Protein AF-A0A2D7ICN1-F1 (afdb_monomer_lite)

Foldseek 3Di:
DWAWDDWDDQPQWIWTWTDDPQFIKIWIWGNDPPTDIDIDTRHGPVRCVVVVVVVVVLSNVLSVDPPVVSCCVPVND

Sequence (77 aa):
MKKLIKENRYKYLHLRVFKGEDDFDLVLTSYDWPYFRVQFKNLDQIELDDLYLLWRNRAWILQWLPPQWAHYLVIGT

pLDDT: mean 95.34, std 4.8, range [62.16, 98.12]

Structure (mmCIF, N/CA/C/O backbone):
data_AF-A0A2D7ICN1-F1
#
_entry.id   AF-A0A2D7ICN1-F1
#
loop_
_atom_site.group_PDB
_atom_site.id
_atom_site.type_symbol
_atom_site.label_atom_id
_atom_site.label_alt_id
_atom_site.label_comp_id
_atom_site.label_asym_id
_atom_site.label_entity_id
_atom_site.label_seq_id
_atom_site.pdbx_PDB_ins_code
_atom_site.Cartn_x
_atom_site.Cartn_y
_atom_site.Cartn_z
_atom_site.occupancy
_atom_site.B_iso_or_equiv
_atom_site.auth_seq_id
_atom_site.auth_comp_id
_atom_site.auth_asym_id
_atom_site.auth_atom_id
_atom_site.pdbx_PDB_model_num
ATOM 1 N N . MET A 1 1 ? -13.754 -7.495 14.402 1.00 77.12 1 MET A N 1
ATOM 2 C CA . MET A 1 1 ? -13.280 -7.831 13.036 1.00 77.12 1 MET A CA 1
ATOM 3 C C . MET A 1 1 ? -13.232 -6.539 12.236 1.00 77.12 1 MET A C 1
ATOM 5 O O . MET A 1 1 ? -14.253 -5.861 12.194 1.00 77.12 1 MET A O 1
ATOM 9 N N . LYS A 1 2 ? -12.074 -6.152 11.682 1.00 90.50 2 LYS A N 1
ATOM 10 C CA . LYS A 1 2 ? -11.950 -4.873 10.960 1.00 90.50 2 LYS A CA 1
ATOM 11 C C . LYS A 1 2 ? -12.732 -4.919 9.643 1.00 90.50 2 LYS A C 1
ATOM 13 O O . LYS A 1 2 ? -12.700 -5.933 8.945 1.00 90.50 2 LYS A O 1
ATOM 18 N N . LYS A 1 3 ? -13.442 -3.840 9.313 1.00 96.50 3 LYS A N 1
ATOM 19 C CA . LYS A 1 3 ? -14.255 -3.712 8.093 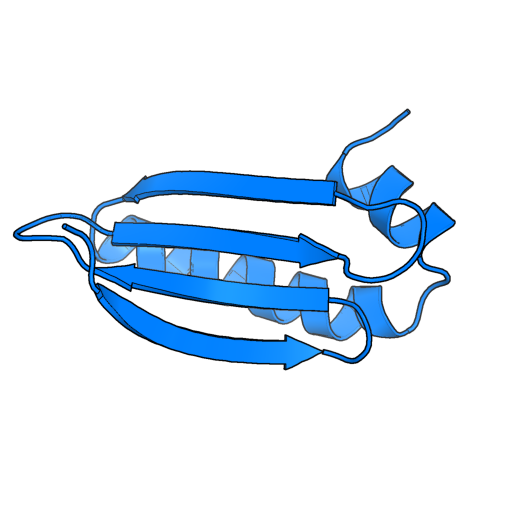1.00 96.50 3 LYS A CA 1
ATOM 20 C C . LYS A 1 3 ? -13.488 -2.939 7.030 1.00 96.50 3 LYS A C 1
ATOM 22 O O . LYS A 1 3 ? -12.881 -1.922 7.340 1.00 96.50 3 LYS A O 1
ATOM 27 N N . LEU A 1 4 ? -13.530 -3.394 5.781 1.00 96.81 4 LEU A N 1
ATOM 28 C CA . LEU A 1 4 ? -12.988 -2.632 4.657 1.00 96.81 4 LEU A CA 1
ATOM 29 C C . LEU A 1 4 ? -13.831 -1.364 4.466 1.00 96.81 4 LEU A C 1
ATOM 31 O O . LEU A 1 4 ? -15.038 -1.461 4.260 1.00 96.81 4 LEU A O 1
ATOM 35 N N . ILE A 1 5 ? -13.200 -0.195 4.547 1.00 96.94 5 ILE A N 1
ATOM 36 C CA . ILE A 1 5 ? -13.870 1.104 4.367 1.00 96.94 5 ILE A CA 1
ATOM 37 C C . ILE A 1 5 ? -13.426 1.828 3.098 1.00 96.94 5 ILE A C 1
ATOM 39 O O . ILE A 1 5 ? -14.119 2.732 2.636 1.00 96.94 5 ILE A O 1
ATOM 43 N N . LYS A 1 6 ? -12.272 1.454 2.532 1.00 96.38 6 LYS A N 1
ATOM 44 C CA . LYS A 1 6 ? -11.724 2.094 1.336 1.00 96.38 6 LYS A CA 1
ATOM 45 C C . LYS A 1 6 ? -10.890 1.124 0.519 1.00 96.38 6 LYS A C 1
ATOM 47 O O . LYS A 1 6 ? -10.083 0.378 1.074 1.00 96.38 6 LYS A O 1
ATOM 52 N N . GLU A 1 7 ? -11.061 1.191 -0.794 1.00 96.88 7 GLU A N 1
ATOM 53 C CA . GLU A 1 7 ? -10.398 0.323 -1.756 1.00 96.88 7 GLU A CA 1
ATOM 54 C C . GLU A 1 7 ? -9.996 1.114 -3.008 1.00 96.88 7 GLU A C 1
ATOM 56 O O . GLU A 1 7 ? -10.843 1.706 -3.674 1.00 96.88 7 GLU A O 1
ATOM 61 N N . ASN A 1 8 ? -8.702 1.110 -3.334 1.00 97.12 8 ASN A N 1
ATOM 62 C CA . ASN A 1 8 ? -8.146 1.787 -4.500 1.00 97.12 8 ASN A CA 1
ATOM 63 C C . ASN A 1 8 ? -7.223 0.842 -5.279 1.00 97.12 8 ASN A C 1
ATOM 65 O O . ASN A 1 8 ? -6.133 0.494 -4.814 1.00 97.12 8 ASN A O 1
ATOM 69 N N . ARG A 1 9 ? -7.635 0.469 -6.494 1.00 96.81 9 ARG A N 1
ATOM 70 C CA . ARG A 1 9 ? -6.870 -0.409 -7.388 1.00 96.81 9 ARG A CA 1
ATOM 71 C C . ARG A 1 9 ? -6.063 0.385 -8.421 1.00 96.81 9 ARG A C 1
ATOM 73 O O . ARG A 1 9 ? -6.588 1.285 -9.070 1.00 96.81 9 ARG A O 1
ATOM 80 N N . TYR A 1 10 ? -4.803 -0.003 -8.602 1.00 96.50 10 TYR A N 1
ATOM 81 C CA . TYR A 1 10 ? -3.815 0.598 -9.502 1.00 96.50 10 TYR A CA 1
ATOM 82 C C . TYR A 1 10 ? -3.156 -0.497 -10.347 1.00 96.50 10 TYR A C 1
ATOM 84 O O . TYR A 1 10 ? -2.097 -1.014 -9.994 1.00 96.50 10 TYR A O 1
ATOM 92 N N . LYS A 1 11 ? -3.807 -0.901 -11.446 1.00 96.00 11 LYS A N 1
ATOM 93 C CA . LYS A 1 11 ? -3.427 -2.081 -12.248 1.00 96.00 11 LYS A CA 1
ATOM 94 C C . LYS A 1 11 ? -3.235 -3.332 -11.369 1.00 96.00 11 LYS A C 1
ATOM 96 O O . LYS A 1 11 ? -4.227 -3.889 -10.890 1.00 96.00 11 LYS A O 1
ATOM 101 N N . TYR A 1 12 ? -1.984 -3.746 -11.158 1.00 96.19 12 TYR A N 1
ATOM 102 C CA . TYR A 1 12 ? -1.594 -4.902 -10.353 1.00 96.19 12 TYR A CA 1
ATOM 103 C C . TYR A 1 12 ? -1.394 -4.574 -8.866 1.00 96.19 12 TYR A C 1
ATOM 105 O O . TYR A 1 12 ? -1.291 -5.489 -8.055 1.00 96.19 12 TYR A O 1
ATOM 113 N N . LEU A 1 13 ? -1.371 -3.294 -8.484 1.00 97.56 13 LEU A N 1
ATOM 114 C CA . LEU A 1 13 ? -1.274 -2.844 -7.097 1.00 97.56 13 LEU A CA 1
ATOM 115 C C . LEU A 1 13 ? -2.651 -2.534 -6.514 1.00 97.56 13 LEU A C 1
ATOM 117 O O . LEU A 1 13 ? -3.564 -2.075 -7.202 1.00 97.56 13 LEU A O 1
ATOM 121 N N . HIS A 1 14 ? -2.787 -2.743 -5.212 1.00 97.88 14 HIS A N 1
ATOM 122 C CA . HIS A 1 14 ? -4.047 -2.575 -4.515 1.00 97.88 14 HIS A CA 1
ATOM 123 C C . HIS A 1 14 ? -3.857 -2.000 -3.119 1.00 97.88 14 HIS A C 1
ATOM 125 O O . HIS A 1 14 ? -3.239 -2.642 -2.273 1.00 97.88 14 HIS A O 1
ATOM 131 N N . LEU A 1 15 ? -4.406 -0.810 -2.879 1.00 98.12 15 LEU A N 1
ATOM 132 C CA . LEU A 1 15 ? -4.363 -0.126 -1.593 1.00 98.12 15 LEU A CA 1
ATOM 133 C C . LEU A 1 15 ? -5.729 -0.220 -0.905 1.00 98.12 15 LEU A C 1
ATOM 135 O O . LEU A 1 15 ? -6.742 0.189 -1.468 1.00 98.12 15 LEU A O 1
ATOM 139 N N . ARG A 1 16 ? -5.759 -0.758 0.313 1.00 98.12 16 ARG A N 1
ATOM 140 C CA . ARG A 1 16 ? -6.979 -1.018 1.087 1.00 98.12 16 ARG A CA 1
ATOM 141 C C . ARG A 1 16 ? -6.861 -0.456 2.492 1.00 98.12 16 ARG A C 1
ATOM 143 O O . ARG A 1 16 ? -5.805 -0.586 3.106 1.00 98.12 16 ARG A O 1
ATOM 150 N N . VAL A 1 17 ? -7.952 0.105 3.004 1.00 97.88 17 VAL A N 1
ATOM 151 C CA . VAL A 1 17 ? -8.054 0.592 4.384 1.00 97.88 17 VAL A CA 1
ATOM 152 C C . VAL A 1 17 ? -9.132 -0.186 5.118 1.00 97.88 17 VAL A C 1
ATOM 154 O O . VAL A 1 17 ? -10.285 -0.228 4.679 1.00 97.88 17 VAL A O 1
ATOM 157 N N . PHE A 1 18 ? -8.767 -0.766 6.255 1.00 97.88 18 PHE A N 1
ATOM 158 C CA . PHE A 1 18 ? -9.692 -1.439 7.154 1.00 97.88 18 PHE A CA 1
ATOM 159 C C . PHE A 1 18 ? -9.851 -0.627 8.435 1.00 97.88 18 PHE A C 1
ATOM 161 O O . PHE A 1 18 ? -8.865 -0.162 8.992 1.00 97.88 18 PHE A O 1
ATOM 168 N N . LYS A 1 19 ? -11.086 -0.487 8.910 1.00 96.88 19 LYS A N 1
ATOM 169 C CA . LYS A 1 19 ? -11.434 0.205 10.149 1.00 96.88 19 LYS A CA 1
ATOM 170 C C . LYS A 1 19 ? -11.832 -0.803 11.226 1.00 96.88 19 LYS A C 1
ATOM 172 O O . LYS A 1 19 ? -12.686 -1.663 10.982 1.00 96.88 19 LYS A O 1
ATOM 177 N N . GLY A 1 20 ? -11.180 -0.721 12.378 1.00 94.94 20 GLY A N 1
ATOM 178 C CA . GLY A 1 20 ? -11.558 -1.369 13.629 1.00 94.94 20 GLY A CA 1
ATOM 179 C C . GLY A 1 20 ? -12.519 -0.505 14.444 1.00 94.94 20 GLY A C 1
ATOM 180 O O . GLY A 1 20 ? -13.313 0.242 13.877 1.00 94.94 20 GLY A O 1
ATOM 181 N N . GLU A 1 21 ? -12.491 -0.658 15.763 1.00 91.81 21 GLU A N 1
ATOM 182 C CA . GLU A 1 21 ? -13.306 0.160 16.671 1.00 91.81 21 GLU A CA 1
ATOM 183 C C . GLU A 1 21 ? -12.699 1.564 16.792 1.00 91.81 21 GLU A C 1
ATOM 185 O O . GLU A 1 21 ? -13.340 2.532 16.386 1.00 91.81 21 GLU A O 1
ATOM 190 N N . ASP A 1 22 ? -11.413 1.627 17.156 1.00 92.12 22 ASP A N 1
ATOM 191 C CA . ASP A 1 22 ? -10.657 2.877 17.337 1.00 92.12 22 ASP A CA 1
ATOM 192 C C . ASP A 1 22 ? -9.408 2.985 16.449 1.00 92.12 22 ASP A C 1
ATOM 194 O O . ASP A 1 22 ? -8.696 3.985 16.489 1.00 92.12 22 ASP A O 1
ATOM 198 N N . ASP A 1 23 ? -9.122 1.962 15.644 1.00 95.94 23 ASP A N 1
ATOM 199 C CA . ASP A 1 23 ? -7.870 1.852 14.905 1.00 95.94 23 ASP A CA 1
ATOM 200 C C . ASP A 1 23 ? -8.070 1.500 13.428 1.00 95.94 23 ASP A C 1
ATOM 202 O O . ASP A 1 23 ? -9.121 1.017 12.991 1.00 95.94 23 ASP A O 1
ATOM 206 N N . PHE A 1 24 ? -7.029 1.722 12.631 1.00 97.56 24 PHE A N 1
ATOM 207 C CA . PHE A 1 24 ? -7.044 1.460 11.199 1.00 97.56 24 PHE A CA 1
ATOM 208 C C . PHE A 1 24 ? -5.890 0.558 10.771 1.00 97.56 24 PHE A C 1
ATOM 210 O O . PHE A 1 24 ? -4.816 0.548 11.366 1.00 97.56 24 PHE A O 1
ATOM 217 N N . ASP A 1 25 ? -6.117 -0.200 9.702 1.00 97.69 25 ASP A N 1
ATOM 218 C CA . ASP A 1 25 ? -5.061 -0.904 8.984 1.00 97.69 25 ASP A CA 1
ATOM 219 C C . ASP A 1 25 ? -5.000 -0.401 7.545 1.00 97.69 25 ASP A C 1
ATOM 221 O O . ASP A 1 25 ? -6.020 -0.351 6.852 1.00 97.69 25 ASP A O 1
ATOM 225 N N . LEU A 1 26 ? -3.791 -0.128 7.064 1.00 98.00 26 LEU A N 1
ATOM 226 C CA . LEU A 1 26 ? -3.511 0.165 5.662 1.00 98.00 26 LEU A CA 1
ATOM 227 C C . LEU A 1 26 ? -2.776 -1.023 5.042 1.00 98.00 26 LEU A C 1
ATOM 229 O O . LEU A 1 26 ? -1.754 -1.477 5.556 1.00 98.00 26 LEU A O 1
ATOM 233 N N . VAL A 1 27 ? -3.282 -1.532 3.922 1.00 98.00 27 VAL A N 1
ATOM 234 C CA . VAL A 1 27 ? -2.717 -2.695 3.232 1.00 98.00 27 VAL A CA 1
ATOM 235 C C . VAL A 1 27 ? -2.455 -2.358 1.772 1.00 98.00 27 VAL A C 1
ATOM 237 O O . VAL A 1 27 ? -3.396 -2.109 1.022 1.00 98.00 27 VAL A O 1
ATOM 240 N N . LEU A 1 28 ? -1.193 -2.433 1.350 1.00 97.69 28 LEU A N 1
ATOM 241 C CA . LEU A 1 28 ? -0.804 -2.470 -0.058 1.00 97.69 28 LEU A CA 1
ATOM 242 C C . LEU A 1 28 ? -0.560 -3.925 -0.474 1.00 97.69 28 LEU A C 1
ATOM 244 O O . LEU A 1 28 ? 0.076 -4.690 0.247 1.00 97.69 28 LEU A O 1
ATOM 248 N N . THR A 1 29 ? -1.067 -4.334 -1.629 1.00 97.62 29 THR A N 1
ATOM 249 C CA . THR A 1 29 ? -0.878 -5.684 -2.178 1.00 97.62 29 THR A CA 1
ATOM 250 C C . THR A 1 29 ? -0.531 -5.606 -3.661 1.00 97.62 29 THR A C 1
ATOM 252 O O . THR A 1 29 ? -1.140 -4.813 -4.371 1.00 97.62 29 THR A O 1
ATOM 255 N N . SER A 1 30 ? 0.410 -6.429 -4.123 1.00 96.94 30 SER A N 1
ATOM 256 C CA . SER A 1 30 ? 0.612 -6.729 -5.546 1.00 96.94 30 SER A CA 1
ATOM 257 C C . SER A 1 30 ? -0.079 -8.040 -5.896 1.00 96.94 30 SER A C 1
ATOM 259 O O . SER A 1 30 ? 0.079 -9.020 -5.173 1.00 96.94 30 SER A O 1
ATOM 261 N N . TYR A 1 31 ? -0.838 -8.063 -6.988 1.00 94.25 31 TYR A N 1
ATOM 262 C CA . TYR A 1 31 ? -1.467 -9.275 -7.522 1.00 94.25 31 TYR A CA 1
ATOM 263 C C . TYR A 1 31 ? -0.668 -9.939 -8.645 1.00 94.25 31 TYR A C 1
ATOM 265 O O . TYR A 1 31 ? -0.933 -11.099 -8.949 1.00 94.25 31 TYR A O 1
ATOM 273 N N . ASP A 1 32 ? 0.319 -9.246 -9.210 1.00 95.25 32 ASP A N 1
ATOM 274 C CA . ASP A 1 32 ? 1.211 -9.808 -10.224 1.00 95.25 32 ASP A CA 1
ATOM 275 C C . ASP A 1 32 ? 2.513 -10.286 -9.581 1.00 95.25 32 ASP A C 1
ATOM 277 O O . ASP A 1 32 ? 2.914 -9.788 -8.523 1.00 95.25 32 ASP A O 1
ATOM 281 N N . TRP A 1 33 ? 3.185 -11.248 -10.227 1.00 91.88 33 TRP A N 1
ATOM 282 C CA . TRP A 1 33 ? 4.491 -11.724 -9.772 1.00 91.88 33 TRP A CA 1
ATOM 283 C C . TRP A 1 33 ? 5.483 -10.556 -9.771 1.00 91.88 33 TRP A C 1
ATOM 285 O O . TRP A 1 33 ? 5.607 -9.914 -10.811 1.00 91.88 33 TRP A O 1
ATOM 295 N N . PRO A 1 34 ? 6.240 -10.323 -8.686 1.00 93.56 34 PRO A N 1
ATOM 296 C CA . PRO A 1 34 ? 6.238 -11.107 -7.459 1.00 93.56 34 PRO A CA 1
ATOM 297 C C . PRO A 1 34 ? 5.131 -10.603 -6.528 1.00 93.56 34 PRO A C 1
ATOM 299 O O . PRO A 1 34 ? 4.942 -9.399 -6.335 1.00 93.56 34 PRO A O 1
ATOM 302 N N . TYR A 1 35 ? 4.396 -11.543 -5.935 1.00 95.00 35 TYR A N 1
ATOM 303 C CA . TYR A 1 35 ? 3.378 -11.203 -4.952 1.00 95.00 35 TYR A CA 1
ATOM 304 C C . TYR A 1 35 ? 4.043 -10.585 -3.722 1.00 95.00 35 TYR A C 1
ATOM 306 O O . TYR A 1 35 ? 4.951 -11.176 -3.140 1.00 95.00 35 TYR A O 1
ATOM 314 N N . PHE A 1 36 ? 3.545 -9.432 -3.284 1.00 95.12 36 PHE A N 1
ATOM 315 C CA . PHE A 1 36 ? 3.934 -8.851 -2.005 1.00 95.12 36 PHE A CA 1
ATOM 316 C C . PHE A 1 36 ? 2.759 -8.169 -1.325 1.00 95.12 36 PHE A C 1
ATOM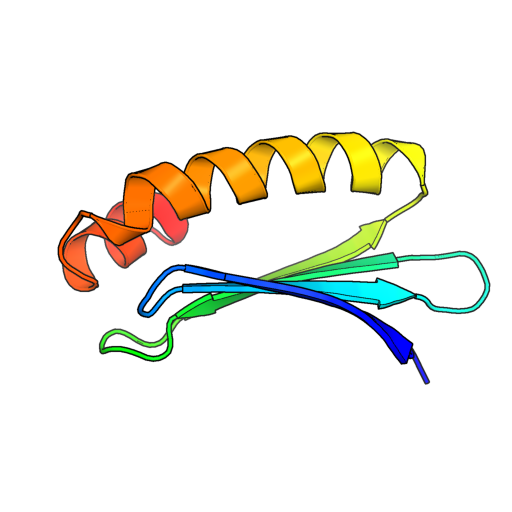 318 O O . PHE A 1 36 ? 1.800 -7.722 -1.961 1.00 95.12 36 PHE A O 1
ATOM 325 N N . ARG A 1 37 ? 2.860 -8.066 -0.001 1.00 96.12 37 ARG A N 1
ATOM 326 C CA . ARG A 1 37 ? 1.884 -7.388 0.839 1.00 96.12 37 ARG A CA 1
ATOM 327 C C . ARG A 1 37 ? 2.602 -6.588 1.914 1.00 96.12 37 ARG A C 1
ATOM 329 O O . ARG A 1 37 ? 3.283 -7.164 2.754 1.00 96.12 37 ARG A O 1
ATOM 336 N N . VAL A 1 38 ? 2.385 -5.278 1.914 1.00 96.12 38 VAL A N 1
ATOM 337 C CA . VAL A 1 38 ? 2.818 -4.383 2.991 1.00 96.12 38 VAL A CA 1
ATOM 338 C C . VAL A 1 38 ? 1.596 -4.034 3.822 1.00 96.12 38 VAL A C 1
ATOM 340 O O . VAL A 1 38 ? 0.561 -3.652 3.274 1.00 96.12 38 VAL A O 1
ATOM 343 N N . GLN A 1 39 ? 1.695 -4.200 5.137 1.00 96.69 39 GLN A N 1
ATOM 344 C CA . GLN A 1 39 ? 0.603 -3.918 6.058 1.00 96.69 39 GLN A CA 1
ATOM 345 C C . GLN A 1 39 ? 1.094 -3.048 7.211 1.00 96.69 39 GLN A C 1
ATOM 347 O O . GLN A 1 39 ? 2.017 -3.425 7.925 1.00 96.69 39 GLN A O 1
ATOM 352 N N . PHE A 1 40 ? 0.406 -1.930 7.413 1.00 96.88 40 PHE A N 1
ATOM 353 C CA . PHE A 1 40 ? 0.516 -1.074 8.587 1.00 96.88 40 PHE A CA 1
ATOM 354 C C . PHE A 1 40 ? -0.711 -1.333 9.453 1.00 96.88 40 PHE A C 1
ATOM 356 O O . PHE A 1 40 ? -1.827 -1.359 8.927 1.00 96.88 40 PHE A O 1
ATOM 363 N N . LYS A 1 41 ? -0.501 -1.604 10.742 1.00 96.50 41 LYS A N 1
ATOM 364 C CA . LYS A 1 41 ? -1.566 -1.985 11.673 1.00 96.50 41 LYS A CA 1
ATOM 365 C C . LYS A 1 41 ? -1.696 -0.977 12.797 1.00 96.50 41 LYS A C 1
ATOM 367 O O . LYS A 1 41 ? -0.694 -0.381 13.175 1.00 96.50 41 LYS A O 1
ATOM 372 N N . ASN A 1 42 ? -2.892 -0.921 13.373 1.00 96.12 42 ASN A N 1
ATOM 373 C CA . ASN A 1 42 ? -3.208 -0.152 14.579 1.00 96.12 42 ASN A CA 1
ATOM 374 C C . ASN A 1 42 ? -2.890 1.346 14.435 1.00 96.12 42 ASN A C 1
ATOM 376 O O . ASN A 1 42 ? -2.417 1.965 15.380 1.00 96.12 42 ASN A O 1
ATOM 380 N N . LEU A 1 43 ? -3.118 1.891 13.241 1.00 96.56 43 LEU A N 1
ATOM 381 C CA . LEU A 1 43 ? -2.918 3.306 12.958 1.00 96.56 43 LEU A CA 1
ATOM 382 C C . LEU A 1 43 ? -4.030 4.120 13.608 1.00 96.56 43 LEU A C 1
ATOM 384 O O . LEU A 1 43 ? -5.202 3.731 13.522 1.00 96.56 43 LEU A O 1
ATOM 388 N N . ASP A 1 44 ? -3.678 5.264 14.181 1.00 96.81 44 ASP A N 1
ATOM 389 C CA . ASP A 1 44 ? -4.675 6.289 14.475 1.00 96.81 44 ASP A CA 1
ATOM 390 C C . ASP A 1 44 ? -5.123 7.015 13.186 1.00 96.81 44 ASP A C 1
ATOM 392 O O . ASP A 1 44 ? -4.645 6.746 12.079 1.00 96.81 44 ASP A O 1
ATOM 396 N N . GLN A 1 45 ? -6.105 7.912 13.303 1.00 94.69 45 GLN A N 1
ATOM 397 C CA . GLN A 1 45 ? -6.647 8.639 12.150 1.00 94.69 45 GLN A CA 1
ATOM 398 C C . GLN A 1 45 ? -5.601 9.547 11.475 1.00 94.69 45 GLN A C 1
ATOM 400 O O . GLN A 1 45 ? -5.607 9.659 10.251 1.00 94.69 45 GLN A O 1
ATOM 405 N N . ILE A 1 46 ? -4.716 10.181 12.250 1.00 96.25 46 ILE A N 1
ATOM 406 C CA . ILE A 1 46 ? -3.705 11.115 11.735 1.00 96.25 46 ILE A CA 1
ATOM 407 C C . ILE A 1 46 ? -2.636 10.327 10.974 1.00 96.25 46 I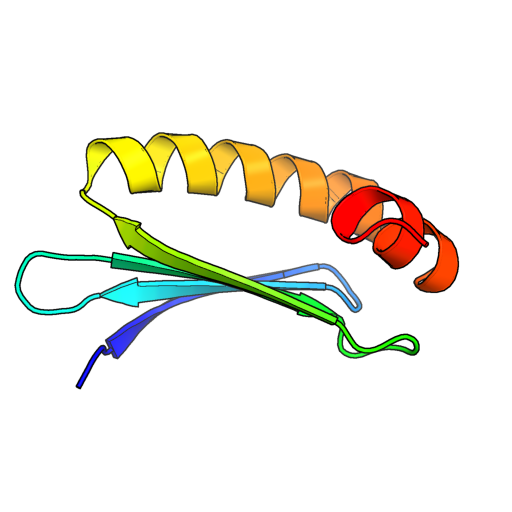LE A C 1
ATOM 409 O O . ILE A 1 46 ? -2.346 10.630 9.817 1.00 96.25 46 ILE A O 1
ATOM 413 N N . GLU A 1 47 ? -2.117 9.260 11.583 1.00 96.88 47 GLU A N 1
ATOM 414 C CA . GLU A 1 47 ? -1.156 8.358 10.951 1.00 96.88 47 GLU A CA 1
ATOM 415 C C . GLU A 1 47 ? -1.724 7.733 9.674 1.00 96.88 47 GLU A C 1
ATOM 417 O O . GLU A 1 47 ? -1.021 7.610 8.664 1.00 96.88 47 GLU A O 1
ATOM 422 N N . LEU A 1 48 ? -3.005 7.345 9.697 1.00 97.12 48 LEU A N 1
ATOM 423 C CA . LEU A 1 48 ? -3.686 6.818 8.524 1.00 97.12 48 LEU A CA 1
ATOM 424 C C . LEU A 1 48 ? -3.715 7.837 7.388 1.00 97.12 48 LEU A C 1
ATOM 426 O O . LEU A 1 48 ? -3.429 7.455 6.255 1.00 97.12 48 LEU A O 1
ATOM 430 N N . ASP A 1 49 ? -4.101 9.083 7.652 1.00 96.19 49 ASP A N 1
ATOM 431 C CA . ASP A 1 49 ? -4.268 10.092 6.605 1.00 96.19 49 ASP A CA 1
ATOM 432 C C . ASP A 1 49 ? -2.930 10.404 5.911 1.00 96.19 49 ASP A C 1
ATOM 434 O O . ASP A 1 49 ? -2.862 10.424 4.672 1.00 96.19 49 ASP A O 1
ATOM 438 N N . ASP A 1 50 ? -1.849 10.506 6.688 1.00 96.56 50 ASP A N 1
ATOM 439 C CA . ASP A 1 50 ? -0.492 10.710 6.178 1.00 96.56 50 ASP A CA 1
ATOM 440 C C . ASP A 1 50 ? 0.007 9.500 5.371 1.00 96.56 50 ASP A C 1
ATOM 442 O O . ASP A 1 50 ? 0.439 9.627 4.213 1.00 96.56 50 ASP A O 1
ATOM 446 N N . LEU A 1 51 ? -0.090 8.293 5.942 1.00 97.00 51 LEU A N 1
ATOM 447 C CA . LEU A 1 51 ? 0.354 7.066 5.279 1.00 97.00 51 LEU A CA 1
ATOM 448 C C . LEU A 1 51 ? -0.474 6.766 4.033 1.00 97.00 51 LEU A C 1
ATOM 450 O O . LEU A 1 51 ? 0.074 6.350 3.008 1.00 97.00 51 LEU A O 1
ATOM 454 N N . TYR A 1 52 ? -1.786 6.980 4.088 1.00 97.06 52 TYR A N 1
ATOM 455 C CA . TYR A 1 52 ? -2.669 6.743 2.959 1.00 97.06 52 TYR A CA 1
ATOM 456 C C . TYR A 1 52 ? -2.282 7.631 1.780 1.00 97.06 52 TYR A C 1
ATOM 458 O O . TYR A 1 52 ? -2.159 7.126 0.663 1.00 97.06 52 TYR A O 1
ATOM 466 N N . LEU A 1 53 ? -2.054 8.930 2.001 1.00 96.75 53 LEU A N 1
ATOM 467 C CA . LEU A 1 53 ? -1.655 9.845 0.933 1.00 96.75 53 LEU A CA 1
ATOM 468 C C . LEU A 1 53 ? -0.308 9.440 0.320 1.00 96.75 53 LEU A C 1
ATOM 470 O O . LEU A 1 53 ? -0.187 9.359 -0.907 1.00 96.75 53 LEU A O 1
ATOM 474 N N . LEU A 1 54 ? 0.677 9.119 1.163 1.00 96.94 54 LEU A N 1
ATOM 475 C CA . LEU A 1 54 ? 1.993 8.657 0.725 1.00 96.94 54 LEU A CA 1
ATOM 476 C C . LEU A 1 54 ? 1.887 7.395 -0.144 1.00 96.94 54 LEU A C 1
ATOM 478 O O . LEU A 1 54 ? 2.407 7.356 -1.262 1.00 96.94 54 LEU A O 1
ATOM 482 N N . TRP A 1 55 ? 1.198 6.363 0.344 1.00 96.81 55 TRP A N 1
ATOM 483 C CA . TRP A 1 55 ? 1.089 5.079 -0.350 1.00 96.81 55 TRP A CA 1
ATOM 484 C C . TRP A 1 55 ? 0.179 5.131 -1.571 1.00 96.81 55 TRP A C 1
ATOM 486 O O . TRP A 1 55 ? 0.436 4.423 -2.544 1.00 96.81 55 TRP A O 1
ATOM 496 N N . ARG A 1 56 ? -0.826 6.009 -1.580 1.00 97.44 56 ARG A N 1
ATOM 497 C CA . ARG A 1 56 ? -1.636 6.307 -2.765 1.00 97.44 56 ARG A CA 1
ATOM 498 C C . ARG A 1 56 ? -0.770 6.879 -3.885 1.00 97.44 56 ARG A C 1
ATOM 500 O O . ARG A 1 56 ? -0.849 6.400 -5.015 1.00 97.44 56 ARG A O 1
ATOM 507 N N . ASN A 1 57 ? 0.067 7.869 -3.576 1.00 97.44 57 ASN A N 1
ATOM 508 C CA . ASN A 1 57 ? 0.959 8.488 -4.556 1.00 97.44 57 ASN A CA 1
ATOM 509 C C . ASN A 1 57 ? 2.021 7.494 -5.040 1.00 97.44 57 ASN A C 1
ATOM 511 O O . ASN A 1 57 ? 2.235 7.363 -6.244 1.00 97.44 57 ASN A O 1
ATOM 515 N N . ARG A 1 58 ? 2.62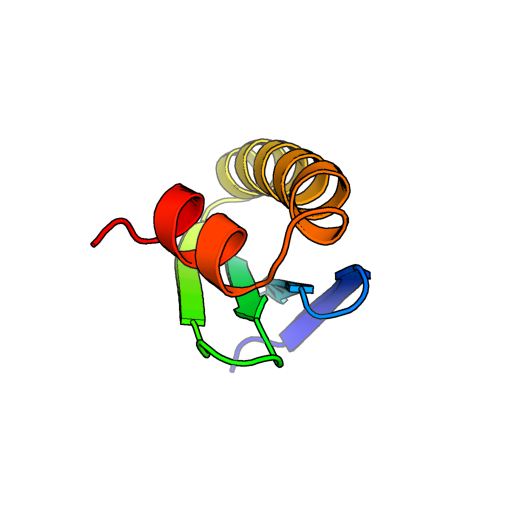1 6.721 -4.123 1.00 96.38 58 ARG A N 1
ATOM 516 C CA . ARG A 1 58 ? 3.550 5.639 -4.481 1.00 96.38 58 ARG A CA 1
ATOM 517 C C . ARG A 1 58 ? 2.888 4.618 -5.400 1.00 96.38 58 ARG A C 1
ATOM 519 O O . ARG A 1 58 ? 3.442 4.330 -6.451 1.00 96.38 58 ARG A O 1
ATOM 526 N N . ALA A 1 59 ? 1.701 4.113 -5.068 1.00 96.88 59 ALA A N 1
ATOM 527 C CA . ALA A 1 59 ? 0.994 3.143 -5.906 1.00 96.88 59 ALA A CA 1
ATOM 528 C C . ALA A 1 59 ? 0.652 3.713 -7.293 1.00 96.88 59 ALA A C 1
ATOM 530 O O . ALA A 1 59 ? 0.797 3.013 -8.295 1.00 96.88 59 ALA A O 1
ATOM 531 N N . TRP A 1 60 ? 0.270 4.994 -7.369 1.00 97.31 60 TRP A N 1
ATOM 532 C CA . TRP A 1 60 ? -0.014 5.662 -8.640 1.00 97.31 60 TRP A CA 1
ATOM 533 C C . TRP A 1 60 ? 1.214 5.779 -9.556 1.00 97.31 60 TRP A C 1
ATOM 535 O O . TRP A 1 60 ? 1.058 5.694 -10.774 1.00 97.31 60 TRP A O 1
ATOM 545 N N . ILE A 1 61 ? 2.416 5.938 -8.994 1.00 97.12 61 ILE A N 1
ATOM 546 C CA . ILE A 1 61 ? 3.680 5.953 -9.747 1.00 97.12 61 ILE A CA 1
ATOM 547 C C . ILE A 1 61 ? 4.120 4.520 -10.079 1.00 97.12 61 ILE A C 1
ATOM 549 O O . ILE A 1 61 ? 4.381 4.196 -11.236 1.00 97.12 61 ILE A O 1
ATOM 553 N N . LEU A 1 62 ? 4.170 3.647 -9.071 1.00 96.69 62 LEU A N 1
ATOM 554 C CA . LEU A 1 62 ? 4.722 2.296 -9.176 1.00 96.69 62 LEU A CA 1
ATOM 555 C C . LEU A 1 62 ? 3.941 1.401 -10.139 1.00 96.69 62 LEU A C 1
ATOM 557 O O . LEU A 1 62 ? 4.558 0.553 -10.766 1.00 96.69 62 LEU A O 1
ATOM 561 N N . GLN A 1 63 ? 2.630 1.606 -10.324 1.00 96.56 63 GLN A N 1
ATOM 562 C CA . GLN A 1 63 ? 1.820 0.827 -11.279 1.00 96.56 63 GLN A CA 1
ATOM 563 C C . GLN A 1 63 ? 2.312 0.911 -12.739 1.00 96.56 63 GLN A C 1
ATOM 565 O O . GLN A 1 63 ? 1.869 0.144 -13.597 1.00 96.56 63 GLN A O 1
ATOM 570 N N . TRP A 1 64 ? 3.151 1.895 -13.068 1.00 97.38 64 TRP A N 1
ATOM 571 C CA . TRP A 1 64 ? 3.717 2.053 -14.409 1.00 97.38 64 TRP A CA 1
ATOM 572 C C . TRP A 1 64 ? 5.029 1.295 -14.597 1.00 97.38 64 TRP A C 1
ATOM 574 O O . TRP A 1 64 ? 5.469 1.137 -15.733 1.00 97.38 64 TRP A O 1
ATOM 584 N N . LEU A 1 65 ? 5.632 0.810 -13.513 1.00 95.88 65 LEU A N 1
ATOM 585 C CA . LEU A 1 65 ? 6.831 -0.013 -13.560 1.00 95.88 65 LEU A CA 1
ATOM 586 C C . LEU A 1 65 ? 6.463 -1.494 -13.742 1.00 95.88 65 LEU A C 1
ATOM 588 O O . LEU A 1 65 ? 5.324 -1.890 -13.492 1.00 95.88 65 LEU A O 1
ATOM 592 N N . PRO A 1 66 ? 7.419 -2.342 -14.151 1.00 95.75 66 PRO A N 1
ATOM 593 C CA . PRO A 1 66 ? 7.263 -3.783 -14.031 1.00 95.75 66 PRO A CA 1
ATOM 594 C C . PRO A 1 66 ? 7.069 -4.198 -12.559 1.00 95.75 66 PRO A C 1
ATOM 596 O O . PRO A 1 66 ? 7.738 -3.644 -11.676 1.00 95.75 66 PRO A O 1
ATOM 599 N N . PRO A 1 67 ? 6.227 -5.203 -12.264 1.00 95.38 67 PRO A N 1
ATOM 600 C CA . PRO A 1 67 ? 6.012 -5.700 -10.903 1.00 95.38 67 PRO A CA 1
ATOM 601 C C . PRO A 1 67 ? 7.297 -6.065 -10.136 1.00 95.38 67 PRO A C 1
ATOM 603 O O . PRO A 1 67 ? 7.401 -5.774 -8.946 1.00 95.38 67 PRO A O 1
ATOM 606 N N . GLN A 1 68 ? 8.303 -6.622 -10.823 1.00 95.31 68 GLN A N 1
ATOM 607 C CA . GLN A 1 68 ? 9.644 -6.930 -10.300 1.00 95.31 68 GLN A CA 1
ATOM 608 C C . GLN A 1 68 ? 10.281 -5.690 -9.649 1.00 95.31 68 GLN A C 1
ATOM 610 O O . GLN A 1 68 ? 10.831 -5.750 -8.552 1.00 95.31 68 GLN A O 1
ATOM 615 N N . TRP A 1 69 ? 10.206 -4.552 -10.344 1.00 96.12 69 TRP A N 1
ATOM 616 C CA . TRP A 1 69 ? 10.824 -3.298 -9.923 1.00 96.12 69 TRP A CA 1
ATOM 617 C C . TRP A 1 69 ? 10.021 -2.652 -8.803 1.00 96.12 69 TRP A C 1
ATOM 619 O O . TRP A 1 69 ? 10.598 -2.146 -7.846 1.00 96.12 69 TRP A O 1
ATOM 629 N N . ALA A 1 70 ? 8.689 -2.709 -8.883 1.00 95.50 70 ALA A N 1
ATOM 630 C CA . ALA A 1 70 ? 7.839 -2.241 -7.796 1.00 95.50 70 ALA A CA 1
ATOM 631 C C . ALA A 1 70 ? 8.097 -3.027 -6.502 1.00 95.50 70 ALA A C 1
ATOM 633 O O . ALA A 1 70 ? 8.204 -2.416 -5.444 1.00 95.50 70 ALA A O 1
ATOM 634 N N . HIS A 1 71 ? 8.266 -4.349 -6.582 1.00 95.69 71 HIS A N 1
ATOM 635 C CA . HIS A 1 71 ? 8.667 -5.161 -5.435 1.00 95.69 71 HIS A CA 1
ATOM 636 C C . HIS A 1 71 ? 10.023 -4.733 -4.888 1.00 95.69 71 HIS A C 1
ATOM 638 O O . HIS A 1 71 ? 10.133 -4.473 -3.695 1.00 95.69 71 HIS A O 1
ATOM 644 N N . TYR A 1 72 ? 11.028 -4.594 -5.752 1.00 95.81 72 TYR A N 1
ATOM 645 C CA . TYR A 1 72 ? 12.353 -4.144 -5.334 1.00 95.81 72 TYR A CA 1
ATOM 646 C C . TYR A 1 72 ? 12.324 -2.786 -4.615 1.00 95.81 72 TYR A C 1
ATOM 648 O O . TYR A 1 72 ? 12.978 -2.605 -3.596 1.00 95.81 72 TYR A O 1
ATOM 656 N N . LEU A 1 73 ? 11.516 -1.837 -5.094 1.00 94.50 73 LEU A N 1
ATOM 657 C CA . LEU A 1 73 ? 11.398 -0.505 -4.491 1.00 94.50 73 LEU A CA 1
ATOM 658 C C . LEU A 1 73 ? 10.576 -0.478 -3.194 1.00 94.50 73 LEU A C 1
ATOM 660 O O . LEU A 1 73 ? 10.738 0.438 -2.390 1.00 94.50 73 LEU A O 1
ATOM 664 N N . VAL A 1 74 ? 9.656 -1.427 -3.010 1.00 93.25 74 VAL A N 1
ATOM 665 C CA . VAL A 1 74 ? 8.743 -1.464 -1.855 1.00 93.25 74 VAL A CA 1
ATOM 666 C C . VAL A 1 74 ? 9.265 -2.366 -0.741 1.00 93.25 74 VAL A C 1
ATOM 668 O O . VAL A 1 74 ? 9.193 -1.991 0.426 1.00 93.25 74 VAL A O 1
ATOM 671 N N . ILE A 1 75 ? 9.737 -3.554 -1.103 1.00 92.06 75 ILE A N 1
ATOM 672 C CA . ILE A 1 75 ? 10.187 -4.608 -0.190 1.00 92.06 75 ILE A CA 1
ATOM 673 C C . ILE A 1 75 ? 11.717 -4.636 -0.097 1.00 92.06 75 ILE A C 1
ATOM 675 O O . ILE A 1 75 ? 12.248 -4.896 0.979 1.00 92.06 75 ILE A O 1
ATOM 679 N N . GLY A 1 76 ? 12.420 -4.334 -1.192 1.00 85.19 76 GLY A N 1
ATOM 680 C CA . GLY A 1 76 ? 13.867 -4.522 -1.312 1.00 85.19 76 G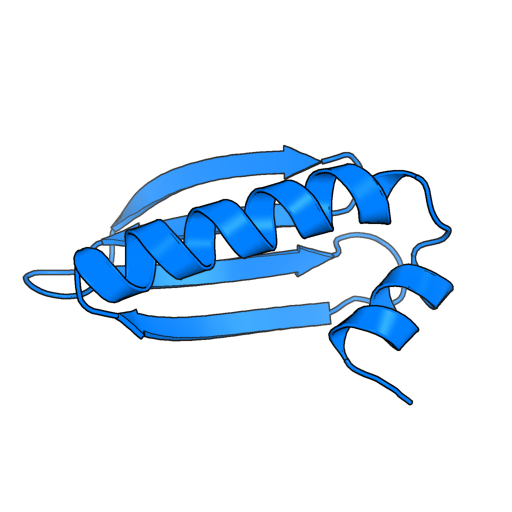LY A CA 1
ATOM 681 C C . GLY A 1 76 ? 14.223 -5.800 -2.079 1.00 85.19 76 GLY A C 1
ATOM 682 O O . GLY A 1 76 ? 13.489 -6.221 -2.978 1.00 85.19 76 GLY A O 1
ATOM 683 N N . THR A 1 77 ? 15.369 -6.393 -1.739 1.00 62.16 77 THR A N 1
ATOM 684 C CA . THR A 1 77 ? 15.875 -7.661 -2.303 1.00 62.16 77 THR A CA 1
ATOM 685 C C . THR A 1 77 ? 15.276 -8.881 -1.630 1.00 62.16 77 THR A C 1
ATOM 687 O O . THR A 1 77 ? 15.309 -8.905 -0.379 1.00 62.16 77 THR A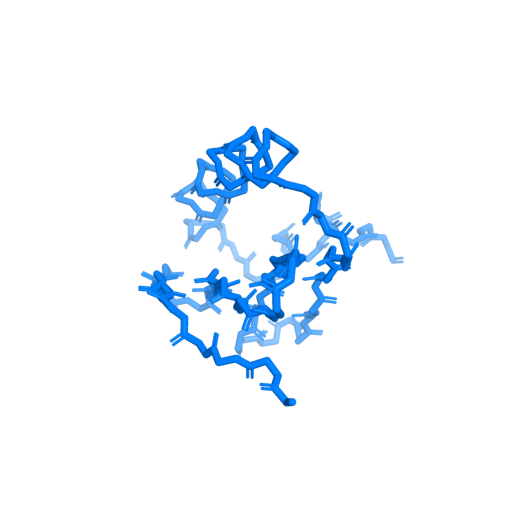 O 1
#

Radius of gyration: 12.41 Å; chains: 1; bounding box: 30×23×32 Å

Secondary structure (DSSP, 8-state):
-PEEEEEEEETTEEEEEEE-SS-EEEEEEE-SSSP-EEEEEEE-HHHHHHHHHHHHHHHHHHTTS-HHHHHHHHT--